Protein AF-F8D672-F1 (afdb_monomer_lite)

Radius of gyration: 11.33 Å; chains: 1; bounding box: 25×21×31 Å

Foldseek 3Di:
DPPPFDKFWWAFPVVRQIAIWTADPVRDTDGPDPVGDDPDPDDIDGPGPDD

Sequence (51 aa):
MTTKRQKGVVMCEQCRTVYAVWIRPDGDTYPISSHNNCSCEERARVVIDKP

Structure (mmCIF, N/CA/C/O backbone):
data_AF-F8D672-F1
#
_entry.id   AF-F8D672-F1
#
loop_
_atom_site.group_PDB
_atom_site.id
_atom_site.type_symbol
_atom_site.label_atom_id
_atom_site.label_alt_id
_atom_site.label_comp_id
_atom_site.label_asym_id
_atom_site.label_entity_id
_atom_site.label_seq_id
_atom_site.pdbx_PDB_ins_code
_atom_site.Cartn_x
_atom_site.Cartn_y
_atom_site.Cartn_z
_atom_site.occupancy
_atom_site.B_iso_or_equiv
_atom_site.auth_se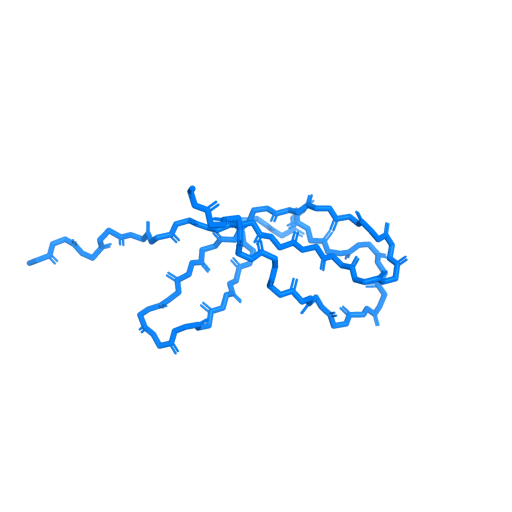q_id
_atom_site.auth_comp_id
_atom_site.auth_asym_id
_atom_site.auth_atom_id
_atom_site.pdbx_PDB_model_num
ATOM 1 N N . MET A 1 1 ? -17.030 8.680 18.118 1.00 43.50 1 MET A N 1
ATOM 2 C CA . MET A 1 1 ? -16.211 7.469 17.895 1.00 43.50 1 MET A CA 1
ATOM 3 C C . MET A 1 1 ? -14.980 7.886 17.114 1.00 43.50 1 MET A C 1
ATOM 5 O O . MET A 1 1 ? -15.128 8.393 16.011 1.00 43.50 1 MET A O 1
ATOM 9 N N . THR A 1 2 ? -13.783 7.783 17.688 1.00 48.94 2 THR A N 1
ATOM 10 C CA . THR A 1 2 ? -12.547 8.035 16.940 1.00 48.94 2 THR A CA 1
ATOM 11 C C . THR A 1 2 ? -12.326 6.845 16.013 1.00 48.94 2 THR A C 1
ATOM 13 O O . THR A 1 2 ? -12.029 5.743 16.467 1.00 48.94 2 THR A O 1
ATOM 16 N N . THR A 1 3 ? -12.527 7.030 14.709 1.00 57.06 3 THR A N 1
ATOM 17 C CA . THR A 1 3 ? -12.179 6.030 13.691 1.00 57.06 3 THR A CA 1
ATOM 18 C C . THR A 1 3 ? -10.664 5.842 13.700 1.00 57.06 3 THR A C 1
ATOM 20 O O . THR A 1 3 ? -9.931 6.540 12.996 1.00 57.06 3 THR A O 1
ATOM 23 N N . LYS A 1 4 ? -10.170 4.945 14.562 1.00 64.50 4 LYS A N 1
ATOM 24 C CA . LYS A 1 4 ? -8.771 4.513 14.562 1.00 64.50 4 LYS A CA 1
ATOM 25 C C . LYS A 1 4 ? -8.487 3.919 13.188 1.00 64.50 4 LYS A C 1
ATOM 27 O O . LYS A 1 4 ? -9.052 2.893 12.827 1.00 64.50 4 LYS A O 1
ATOM 32 N N . ARG A 1 5 ? -7.623 4.581 12.420 1.00 70.25 5 ARG A N 1
ATOM 33 C CA . ARG A 1 5 ? -7.131 4.051 11.147 1.00 70.25 5 ARG A CA 1
ATOM 34 C C . ARG A 1 5 ? -6.370 2.757 11.438 1.00 70.25 5 ARG A C 1
ATOM 36 O O . ARG A 1 5 ? -5.431 2.775 12.236 1.00 70.25 5 ARG A O 1
ATOM 43 N N . GLN A 1 6 ? -6.787 1.651 10.830 1.00 84.06 6 GLN A N 1
ATOM 44 C CA . GLN A 1 6 ? -6.075 0.380 10.931 1.00 84.06 6 GLN A CA 1
ATOM 45 C C . GLN A 1 6 ? -4.876 0.407 9.983 1.00 84.06 6 GLN A C 1
ATOM 47 O O . GLN A 1 6 ? -4.968 0.938 8.878 1.00 84.06 6 GLN A O 1
ATOM 52 N N . LYS A 1 7 ? -3.732 -0.107 10.434 1.00 84.81 7 LYS A N 1
ATOM 53 C CA . LYS A 1 7 ? -2.525 -0.233 9.610 1.00 84.81 7 LYS A CA 1
ATOM 54 C C . LYS A 1 7 ? -2.386 -1.672 9.150 1.00 84.81 7 LYS A C 1
ATOM 56 O O . LYS A 1 7 ? -2.679 -2.584 9.917 1.00 84.81 7 LYS A O 1
ATOM 61 N N . GLY A 1 8 ? -1.907 -1.841 7.928 1.00 84.81 8 GLY A N 1
ATOM 62 C CA . GLY A 1 8 ? -1.534 -3.127 7.365 1.00 84.81 8 GLY A CA 1
ATOM 63 C C . GLY A 1 8 ? -0.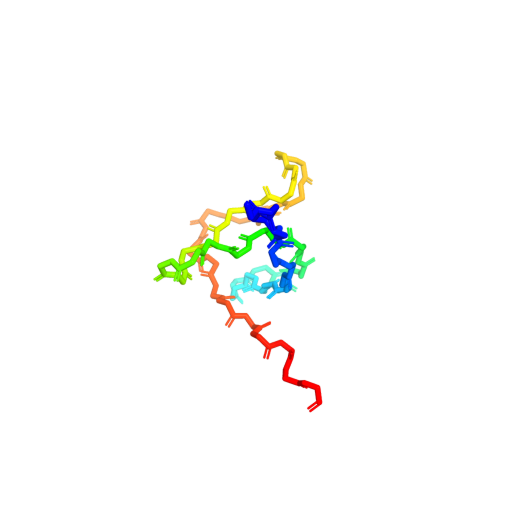203 -3.037 6.639 1.00 84.81 8 GLY A C 1
ATOM 64 O O . GLY A 1 8 ? 0.372 -1.957 6.474 1.00 84.81 8 GLY A O 1
ATOM 65 N N . VAL A 1 9 ? 0.254 -4.189 6.181 1.00 85.38 9 VAL A N 1
ATOM 66 C CA . VAL A 1 9 ? 1.403 -4.329 5.295 1.00 85.38 9 VAL A CA 1
ATOM 67 C C . VAL A 1 9 ? 0.897 -4.947 3.996 1.00 85.38 9 VAL A C 1
ATOM 69 O O . VAL A 1 9 ? -0.086 -5.683 3.992 1.00 85.38 9 VAL A O 1
ATOM 72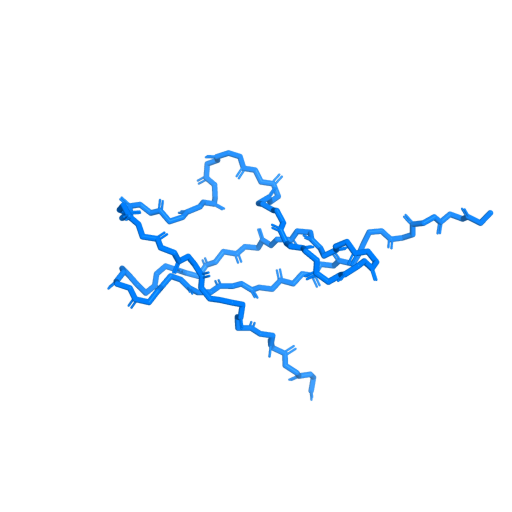 N N . VAL A 1 10 ? 1.504 -4.594 2.872 1.00 83.38 10 VAL A N 1
ATOM 73 C CA . VAL A 1 10 ? 1.216 -5.202 1.571 1.00 83.38 10 VAL A CA 1
ATOM 74 C C . VAL A 1 10 ? 2.521 -5.487 0.850 1.00 83.38 10 VAL A C 1
ATOM 76 O O . VAL A 1 10 ? 3.542 -4.868 1.149 1.00 83.38 10 VAL A O 1
ATOM 79 N N . MET A 1 11 ? 2.486 -6.418 -0.100 1.00 82.50 11 MET A N 1
ATOM 80 C CA . MET A 1 11 ? 3.642 -6.754 -0.922 1.00 82.50 11 MET A CA 1
ATOM 81 C C . MET A 1 11 ? 3.258 -6.665 -2.397 1.00 82.50 11 MET A C 1
ATOM 83 O O . MET A 1 11 ? 2.237 -7.203 -2.826 1.00 82.50 11 MET A O 1
ATOM 87 N N . CYS A 1 12 ? 4.096 -6.004 -3.184 1.00 81.69 12 CYS A N 1
ATOM 88 C CA . CYS A 1 12 ? 3.999 -6.024 -4.639 1.00 81.69 12 CYS A CA 1
ATOM 89 C C . CYS A 1 12 ? 4.410 -7.407 -5.149 1.00 81.69 12 CYS A C 1
ATOM 91 O O . CYS A 1 12 ? 5.459 -7.913 -4.748 1.00 81.69 12 CYS A O 1
ATOM 93 N N . GLU A 1 13 ? 3.630 -8.027 -6.032 1.00 77.19 13 GLU A N 1
ATOM 94 C CA . GLU A 1 13 ? 3.949 -9.381 -6.501 1.00 77.19 13 GLU A CA 1
ATOM 95 C C . GLU A 1 13 ? 5.184 -9.395 -7.414 1.00 77.19 13 GLU A C 1
ATOM 97 O O . GLU A 1 13 ? 6.080 -10.208 -7.177 1.00 77.19 13 GLU A O 1
ATOM 102 N N . GLN A 1 14 ? 5.289 -8.458 -8.366 1.00 79.62 14 GLN A N 1
ATOM 103 C CA . GLN A 1 14 ? 6.445 -8.334 -9.266 1.00 79.62 14 GLN A CA 1
ATOM 104 C C . GLN A 1 14 ? 7.743 -7.957 -8.555 1.00 79.62 14 GLN A C 1
ATOM 106 O O . GLN A 1 14 ? 8.711 -8.712 -8.591 1.00 79.62 14 GLN A O 1
ATOM 111 N N . CYS A 1 15 ? 7.803 -6.773 -7.937 1.00 81.38 15 CYS A N 1
ATOM 112 C CA . CYS A 1 15 ? 9.062 -6.268 -7.380 1.00 81.38 15 CYS A CA 1
ATOM 113 C C . CYS A 1 15 ? 9.338 -6.761 -5.958 1.00 81.38 15 CYS A C 1
ATOM 115 O O . CYS A 1 15 ? 10.391 -6.450 -5.402 1.00 81.38 15 CYS A O 1
ATOM 117 N N . ARG A 1 16 ? 8.397 -7.504 -5.352 1.00 79.31 16 ARG A N 1
ATOM 118 C CA . ARG A 1 16 ? 8.493 -8.021 -3.976 1.00 79.31 16 ARG A CA 1
ATOM 119 C C . ARG A 1 16 ? 8.710 -6.928 -2.922 1.00 79.31 16 ARG A C 1
ATOM 121 O O . ARG A 1 16 ? 9.072 -7.231 -1.789 1.00 79.31 16 ARG A O 1
ATOM 128 N N . THR A 1 17 ? 8.462 -5.664 -3.269 1.00 83.31 17 THR A N 1
ATOM 129 C CA . THR A 1 17 ? 8.527 -4.538 -2.337 1.00 83.31 17 THR A CA 1
ATOM 130 C C . THR A 1 17 ? 7.403 -4.659 -1.321 1.00 83.31 17 THR A C 1
ATOM 132 O O . THR A 1 17 ? 6.236 -4.793 -1.685 1.00 83.31 17 THR A O 1
ATOM 135 N N . VAL A 1 18 ? 7.764 -4.594 -0.044 1.00 83.44 18 VAL A N 1
ATOM 136 C CA . VAL A 1 18 ? 6.834 -4.608 1.082 1.00 83.44 18 VAL A CA 1
ATOM 137 C C . VAL A 1 18 ? 6.671 -3.182 1.589 1.00 83.44 18 VAL A C 1
ATOM 139 O O . VAL A 1 18 ? 7.668 -2.504 1.834 1.00 83.44 18 VAL A O 1
ATOM 142 N N . TYR A 1 19 ? 5.435 -2.720 1.757 1.00 83.06 19 TYR A N 1
ATOM 143 C CA . TYR A 1 19 ? 5.164 -1.372 2.253 1.00 83.06 19 TYR A CA 1
ATOM 144 C C . TYR A 1 19 ? 3.919 -1.307 3.134 1.00 83.06 19 TYR A C 1
ATOM 146 O O . TYR A 1 19 ? 3.065 -2.194 3.131 1.00 83.06 19 TYR A O 1
ATOM 154 N N . ALA A 1 20 ? 3.834 -0.244 3.931 1.00 87.62 20 ALA A N 1
ATOM 155 C CA . ALA A 1 20 ? 2.758 -0.056 4.892 1.00 87.62 20 ALA A CA 1
ATOM 156 C C . ALA A 1 20 ? 1.577 0.708 4.276 1.00 87.62 20 ALA A C 1
ATOM 158 O O . ALA A 1 20 ? 1.755 1.709 3.573 1.00 87.62 20 ALA A O 1
ATOM 159 N N . VAL A 1 21 ? 0.364 0.272 4.612 1.00 87.44 21 VAL A N 1
ATOM 160 C CA . VAL A 1 21 ? -0.899 0.860 4.147 1.00 87.44 21 VAL A CA 1
ATOM 161 C C . VAL A 1 21 ? -1.817 1.209 5.310 1.00 87.44 21 VAL A C 1
ATOM 163 O O . VAL A 1 21 ? -1.733 0.646 6.404 1.00 87.44 21 VAL A O 1
ATOM 166 N N . TRP A 1 22 ? -2.736 2.128 5.050 1.00 88.06 22 TRP A N 1
ATOM 167 C CA . TRP A 1 22 ? -3.943 2.281 5.843 1.00 88.06 22 TRP A CA 1
ATOM 168 C C . TRP A 1 22 ? -5.038 1.374 5.288 1.00 88.06 22 TRP A C 1
ATOM 170 O O . TRP A 1 22 ? -5.237 1.327 4.075 1.00 88.06 22 TRP A O 1
ATOM 180 N N . ILE A 1 23 ? -5.752 0.699 6.184 1.00 85.75 23 ILE A N 1
ATOM 181 C CA . ILE A 1 23 ? -6.908 -0.142 5.878 1.00 85.75 23 ILE A CA 1
ATOM 182 C C . ILE A 1 23 ? -8.169 0.659 6.208 1.00 85.75 23 ILE A C 1
ATOM 184 O O . ILE A 1 23 ? -8.325 1.180 7.322 1.00 85.75 23 ILE A O 1
ATOM 188 N N . ARG A 1 24 ? -9.051 0.791 5.222 1.00 83.94 24 ARG A N 1
ATOM 189 C CA . ARG A 1 24 ? -10.375 1.390 5.369 1.00 83.94 24 ARG A CA 1
ATOM 190 C C . ARG A 1 24 ? -11.370 0.368 5.934 1.00 83.94 24 ARG A C 1
ATOM 192 O O . ARG A 1 24 ? -11.155 -0.832 5.797 1.00 83.94 24 ARG A O 1
ATOM 199 N N . PRO A 1 25 ? -12.477 0.817 6.554 1.00 81.00 25 PRO A N 1
ATOM 200 C CA . PRO A 1 25 ? -13.488 -0.093 7.099 1.00 81.00 25 PRO A CA 1
ATOM 201 C C . PRO A 1 25 ? -14.152 -1.022 6.068 1.00 81.00 25 PRO A C 1
ATOM 203 O O . PRO A 1 25 ? -14.655 -2.072 6.448 1.00 81.00 25 PRO A O 1
ATOM 206 N N . ASP A 1 26 ? -14.165 -0.637 4.790 1.00 82.00 26 ASP A N 1
ATOM 207 C CA . ASP A 1 26 ? -14.655 -1.438 3.656 1.00 82.00 26 ASP A CA 1
ATOM 208 C C . ASP A 1 26 ? -13.638 -2.493 3.171 1.00 82.00 26 ASP A C 1
ATOM 210 O O . ASP A 1 26 ? -13.970 -3.324 2.330 1.00 82.00 26 ASP A O 1
ATOM 214 N N . GLY A 1 27 ? -12.421 -2.491 3.726 1.00 78.50 27 GLY A N 1
ATOM 215 C CA . GLY A 1 27 ? -11.330 -3.388 3.355 1.00 78.50 27 GLY A CA 1
ATOM 216 C C . GLY A 1 27 ? -10.363 -2.813 2.319 1.00 78.50 27 GLY A C 1
ATOM 217 O O . GLY A 1 27 ? -9.327 -3.434 2.073 1.00 78.50 27 GLY A O 1
ATOM 218 N N . ASP A 1 28 ? -10.632 -1.630 1.758 1.00 83.19 28 ASP A N 1
ATOM 219 C CA . ASP A 1 28 ? -9.720 -0.999 0.805 1.00 83.19 28 ASP A CA 1
ATOM 220 C C . ASP A 1 28 ? -8.432 -0.526 1.485 1.00 83.19 28 ASP A C 1
ATOM 222 O O . ASP A 1 28 ? -8.423 -0.031 2.618 1.00 83.19 28 ASP A O 1
ATOM 226 N N . THR A 1 29 ? -7.321 -0.617 0.756 1.00 83.25 29 THR A N 1
ATOM 227 C CA . THR A 1 29 ? -6.007 -0.195 1.249 1.00 83.25 29 THR A CA 1
A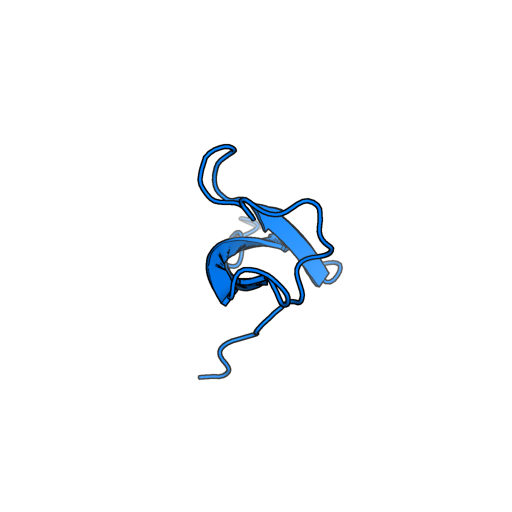TOM 228 C C . THR A 1 29 ? -5.454 0.975 0.457 1.00 83.25 29 THR A C 1
ATOM 230 O O . THR A 1 29 ? -5.541 0.991 -0.769 1.00 83.25 29 THR A O 1
ATOM 233 N N . TYR A 1 30 ? -4.814 1.922 1.140 1.00 83.62 30 TYR A N 1
ATOM 234 C CA . TYR A 1 30 ? -4.093 3.017 0.493 1.00 83.62 30 TYR A CA 1
ATOM 235 C C . TYR A 1 30 ? -2.718 3.242 1.141 1.00 83.62 30 TYR A C 1
ATOM 237 O O . TYR A 1 30 ? -2.580 3.053 2.354 1.00 83.62 30 TYR A O 1
ATOM 245 N N . PRO A 1 31 ? -1.688 3.643 0.368 1.00 84.75 31 PRO A N 1
ATOM 246 C CA . PRO A 1 31 ? -0.346 3.862 0.899 1.00 84.75 31 PRO A CA 1
ATOM 247 C C . PRO A 1 31 ? -0.340 4.890 2.032 1.00 84.75 31 PRO A C 1
ATOM 249 O O . PRO A 1 31 ? -1.050 5.898 1.979 1.00 84.75 31 PRO A O 1
ATOM 252 N N . ILE A 1 32 ? 0.491 4.663 3.054 1.00 85.69 32 ILE A N 1
ATOM 253 C CA . ILE A 1 32 ? 0.680 5.655 4.125 1.00 85.69 32 ILE A CA 1
ATOM 254 C C . ILE A 1 32 ? 1.383 6.914 3.590 1.00 85.69 32 ILE A C 1
ATOM 256 O O . ILE A 1 32 ? 1.121 8.011 4.085 1.00 85.69 32 ILE A O 1
ATOM 260 N N . SER A 1 33 ? 2.242 6.774 2.576 1.00 82.94 33 SER A N 1
ATOM 261 C CA . SER A 1 33 ? 2.883 7.888 1.874 1.00 82.94 33 SER A CA 1
ATOM 262 C C . SER A 1 33 ? 3.026 7.594 0.379 1.00 82.94 33 SER A C 1
ATOM 264 O O . SER A 1 33 ? 3.090 6.438 -0.034 1.00 82.94 33 SER A O 1
ATOM 266 N N . SER A 1 34 ? 3.119 8.650 -0.434 1.00 76.62 34 SER A N 1
ATOM 267 C CA . SER A 1 34 ? 3.333 8.560 -1.887 1.00 76.62 34 SER A CA 1
ATOM 268 C C . SER A 1 34 ? 4.698 7.990 -2.283 1.00 76.62 34 SER A C 1
ATOM 270 O O . SER A 1 34 ? 4.887 7.626 -3.433 1.00 76.62 34 SER A O 1
ATOM 272 N N . HIS A 1 35 ? 5.641 7.933 -1.340 1.00 76.31 35 HIS A N 1
ATOM 273 C CA . HIS A 1 35 ? 7.004 7.437 -1.548 1.00 76.31 35 HIS A CA 1
ATOM 274 C C . HIS A 1 35 ? 7.190 5.992 -1.065 1.00 76.31 35 HIS A C 1
ATOM 276 O O . HIS A 1 35 ? 8.290 5.459 -1.142 1.00 76.31 35 HIS A O 1
ATOM 282 N N . ASN A 1 36 ? 6.142 5.383 -0.504 1.00 74.12 36 ASN A N 1
ATOM 283 C CA . ASN A 1 36 ? 6.177 4.036 0.052 1.00 74.12 36 ASN A CA 1
ATOM 284 C C . ASN A 1 36 ? 5.139 3.168 -0.667 1.00 74.12 36 ASN A C 1
ATOM 286 O O . ASN A 1 36 ? 4.111 2.811 -0.093 1.00 74.12 36 ASN A O 1
ATOM 290 N N . ASN A 1 37 ? 5.373 2.934 -1.957 1.00 76.44 37 ASN A N 1
ATOM 291 C CA . ASN A 1 37 ? 4.521 2.173 -2.867 1.00 76.44 37 ASN A CA 1
ATOM 292 C C . ASN A 1 37 ? 5.367 1.250 -3.764 1.00 76.44 37 ASN A C 1
ATOM 294 O O . ASN A 1 37 ? 6.597 1.250 -3.698 1.00 76.44 37 ASN A O 1
ATOM 298 N N . CYS A 1 38 ? 4.702 0.452 -4.603 1.00 78.06 38 CYS A N 1
ATOM 299 C CA . CYS A 1 38 ? 5.385 -0.359 -5.606 1.00 78.06 38 CYS A CA 1
ATOM 300 C C . CYS A 1 38 ? 6.190 0.522 -6.564 1.00 78.06 38 CYS A C 1
ATOM 302 O O . CYS A 1 38 ? 5.661 1.478 -7.127 1.00 78.06 38 CYS A O 1
ATOM 304 N N . SER A 1 39 ? 7.454 0.158 -6.777 1.00 72.44 39 SER A N 1
ATOM 305 C CA . SER A 1 39 ? 8.308 0.744 -7.814 1.00 72.44 39 SER A CA 1
ATOM 306 C C . SER A 1 39 ? 8.061 0.143 -9.205 1.00 72.44 39 SER A C 1
ATOM 308 O O . SER A 1 39 ? 8.574 0.669 -10.188 1.00 72.44 39 SER A O 1
ATOM 310 N N . CYS A 1 40 ? 7.289 -0.946 -9.299 1.00 73.94 40 CYS A N 1
ATOM 311 C CA . CYS A 1 40 ? 6.848 -1.562 -10.550 1.00 73.94 40 CYS A CA 1
ATOM 312 C C . CYS A 1 40 ? 5.444 -1.085 -10.959 1.00 73.94 40 CYS A C 1
ATOM 314 O O . CYS A 1 40 ? 4.635 -0.716 -10.106 1.00 73.94 40 CYS A O 1
ATOM 316 N N . GLU A 1 41 ? 5.128 -1.149 -12.256 1.00 65.31 41 GLU A N 1
ATOM 317 C CA . GLU A 1 41 ? 3.811 -0.809 -12.828 1.00 65.31 41 GLU A CA 1
ATOM 318 C C . GLU A 1 41 ? 2.729 -1.871 -12.521 1.00 65.31 41 GLU A C 1
ATOM 320 O O . GLU A 1 41 ? 2.015 -2.326 -13.415 1.00 65.31 41 GLU A O 1
ATOM 325 N N . GLU A 1 42 ? 2.594 -2.314 -11.265 1.00 63.78 42 GLU A N 1
ATOM 326 C CA . GLU A 1 42 ? 1.777 -3.489 -10.942 1.00 63.78 42 GLU A CA 1
ATOM 327 C C . GLU A 1 42 ? 0.784 -3.342 -9.781 1.00 63.78 42 GLU A C 1
ATOM 329 O O . GLU A 1 42 ? 0.903 -2.502 -8.888 1.00 63.78 42 GLU A O 1
ATOM 334 N N . ARG A 1 43 ? -0.218 -4.231 -9.813 1.00 59.41 43 ARG A N 1
ATOM 335 C CA . ARG A 1 43 ? -1.267 -4.419 -8.809 1.00 59.41 43 ARG A CA 1
ATOM 336 C C . ARG A 1 43 ? -0.662 -4.989 -7.524 1.00 59.41 43 ARG A C 1
ATOM 338 O O . ARG A 1 43 ? -0.317 -6.164 -7.463 1.00 59.41 43 ARG A O 1
ATOM 345 N N . ALA A 1 44 ? -0.578 -4.174 -6.478 1.00 62.56 44 ALA A N 1
ATOM 346 C CA . ALA A 1 44 ? -0.221 -4.653 -5.147 1.00 62.56 44 ALA A CA 1
ATOM 347 C C . ALA A 1 44 ? -1.252 -5.677 -4.639 1.00 62.56 44 ALA A C 1
ATOM 349 O O . ALA A 1 44 ? -2.460 -5.455 -4.770 1.00 62.56 44 ALA A O 1
ATOM 350 N N . ARG A 1 45 ? -0.793 -6.772 -4.019 1.00 64.06 45 ARG A N 1
ATOM 351 C CA . AR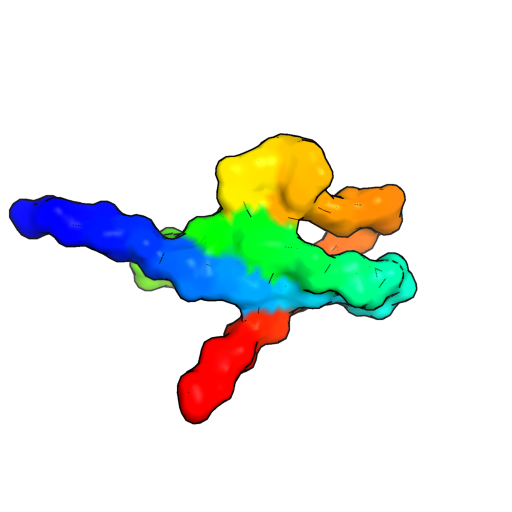G A 1 45 ? -1.665 -7.668 -3.249 1.00 64.06 45 ARG A CA 1
ATOM 352 C C . ARG A 1 45 ? -1.474 -7.428 -1.761 1.00 64.06 45 ARG A C 1
ATOM 354 O O . ARG A 1 45 ? -0.361 -7.247 -1.264 1.00 64.06 45 ARG A O 1
ATOM 361 N N . VAL A 1 46 ? -2.588 -7.426 -1.038 1.00 61.06 46 VAL A N 1
ATOM 362 C CA . VAL A 1 46 ? -2.574 -7.249 0.411 1.00 61.06 46 VAL A CA 1
ATOM 363 C C . VAL A 1 46 ? -2.007 -8.515 1.049 1.00 61.06 46 VAL A C 1
ATOM 365 O O . VAL A 1 46 ? -2.646 -9.563 1.039 1.00 61.06 46 VAL A O 1
ATOM 368 N N . VAL A 1 47 ? -0.805 -8.415 1.615 1.00 62.53 47 VAL A N 1
ATOM 369 C CA . VAL A 1 47 ? -0.249 -9.438 2.505 1.00 62.53 47 VAL A CA 1
ATOM 370 C C . VAL A 1 47 ? -0.635 -9.040 3.918 1.00 62.53 47 VAL A C 1
ATOM 372 O O . VAL A 1 47 ? 0.096 -8.328 4.596 1.00 62.53 47 VAL A O 1
ATOM 375 N N . ILE A 1 48 ? -1.824 -9.457 4.351 1.00 58.41 48 ILE A N 1
ATOM 376 C CA . ILE A 1 48 ? -2.223 -9.257 5.743 1.00 58.41 48 ILE A CA 1
ATOM 377 C C . ILE A 1 48 ? -1.333 -10.163 6.587 1.00 58.41 48 ILE A C 1
ATOM 379 O O . ILE A 1 48 ? -1.547 -11.375 6.622 1.00 58.41 48 ILE A O 1
ATOM 383 N N . ASP A 1 49 ? -0.341 -9.564 7.241 1.00 54.34 49 ASP A N 1
ATOM 384 C CA . ASP A 1 49 ? 0.367 -10.190 8.348 1.00 54.34 49 ASP A CA 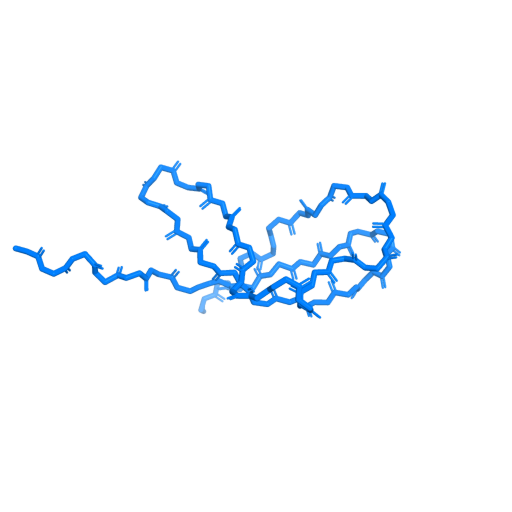1
ATOM 385 C C . ASP A 1 49 ? -0.693 -10.489 9.415 1.00 54.34 49 ASP A C 1
ATOM 387 O O . ASP A 1 49 ? -1.231 -9.586 10.064 1.00 54.34 49 ASP A O 1
ATOM 391 N N . LYS A 1 50 ? -1.140 -11.747 9.461 1.00 45.97 50 LYS A N 1
ATOM 392 C CA . LYS A 1 50 ? -2.021 -12.208 10.528 1.00 45.97 50 LYS A CA 1
ATOM 393 C C . LYS A 1 50 ? -1.141 -12.386 11.768 1.00 45.97 50 LYS A C 1
ATOM 395 O O . LYS A 1 50 ? -0.073 -12.975 11.623 1.00 45.97 50 LYS A O 1
ATOM 400 N N . PRO A 1 51 ? -1.573 -11.866 12.930 1.00 46.31 51 PRO A N 1
ATOM 401 C CA . PRO A 1 51 ? -0.834 -12.013 14.179 1.00 46.31 51 PRO A CA 1
ATOM 402 C C . PRO A 1 51 ? -0.598 -13.481 14.543 1.00 46.31 51 PRO A C 1
ATOM 404 O O . PRO A 1 51 ? -1.429 -14.333 14.142 1.00 46.31 51 PRO A O 1
#

Secondary structure (DSSP, 8-state):
----PEEEEEEETTT--EEEEEEPTTS-EEESSTTSS-SSSS-EE------

pLDDT: mean 74.27, std 12.27, range [43.5, 88.06]

Organism: Halopiger xanaduensis (strain DSM 18323 / JCM 14033 / SH-6) (NCBI:txid797210)